Protein AF-A0A538UBH5-F1 (afdb_monomer_lite)

pLDDT: mean 83.08, std 16.55, range [42.78, 97.12]

Secondary structure (DSSP, 8-state):
-------GGGTS---S--EE--HHHHHIIIIISS-GGGGHHHHHHHHHHHHTT-EEEEHHHHHHHHHH--HHHHHHHHHTGGGEE------

Sequence (91 aa):
MKTRLVPAWASDRILAAIYSVDSSSLMDWQARHFPVDIFVGLADRMDDLVRSARLVAPAMVREELDKVGTAGLKRWTDQHADIFVPVSRTA

Organism: Eiseniibacteriota bacterium (NCBI:txid2212470)

Foldseek 3Di:
DDDDDDDPVPPDDPVLAADADALVVLCVQPPDDDHNVVCVVVVVVVVVCLVVLRAAYEQVRLVVCVPPNDPVSVVVCVVSVVRYDYDDPPD

Structure (mmCIF, N/CA/C/O backbone):
data_AF-A0A538UBH5-F1
#
_entry.id   AF-A0A538UBH5-F1
#
loop_
_atom_site.group_PDB
_atom_site.id
_atom_site.type_symbol
_atom_site.label_atom_id
_atom_site.label_alt_id
_atom_site.label_comp_id
_atom_site.label_asym_id
_atom_site.label_entity_id
_atom_site.label_seq_id
_atom_site.pdbx_PDB_ins_code
_atom_site.Cartn_x
_atom_site.Cartn_y
_atom_site.Cartn_z
_atom_site.occupancy
_atom_site.B_iso_or_equiv
_atom_site.auth_seq_id
_atom_site.auth_comp_id
_atom_site.auth_asym_id
_atom_site.auth_atom_id
_atom_site.pdbx_PDB_model_num
ATOM 1 N N . MET A 1 1 ? 3.432 -38.776 -9.681 1.00 46.34 1 MET A N 1
ATOM 2 C CA . MET A 1 1 ? 2.814 -37.482 -9.316 1.00 46.34 1 MET A CA 1
ATOM 3 C C . MET A 1 1 ? 2.696 -37.442 -7.794 1.00 46.34 1 MET A C 1
ATOM 5 O O . MET A 1 1 ? 1.987 -38.273 -7.250 1.00 46.34 1 MET A O 1
ATOM 9 N N . LYS A 1 2 ? 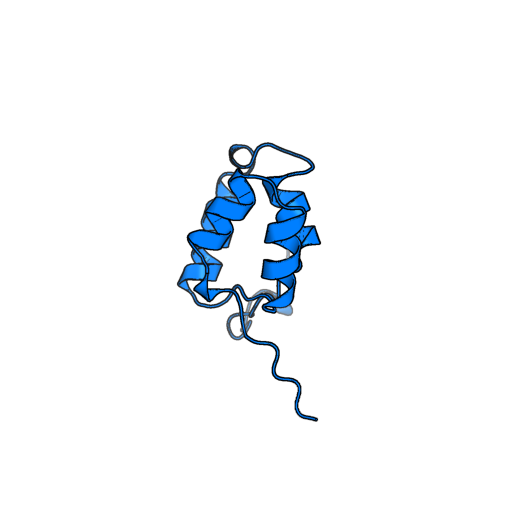3.487 -36.622 -7.084 1.00 42.78 2 LYS A N 1
ATOM 10 C CA . LYS A 1 2 ? 3.407 -36.524 -5.612 1.00 42.78 2 LYS A CA 1
ATOM 11 C C . LYS A 1 2 ? 2.387 -35.445 -5.258 1.00 42.78 2 LYS A C 1
ATOM 13 O O . LYS A 1 2 ? 2.643 -34.269 -5.499 1.00 42.78 2 LYS A O 1
ATOM 18 N N . THR A 1 3 ? 1.244 -35.851 -4.718 1.00 52.03 3 THR A N 1
ATOM 19 C CA . THR A 1 3 ? 0.243 -34.944 -4.150 1.00 52.03 3 THR A CA 1
ATOM 20 C C . THR A 1 3 ? 0.893 -34.170 -3.007 1.00 52.03 3 THR A C 1
ATOM 22 O O . THR A 1 3 ? 1.342 -34.764 -2.027 1.00 52.03 3 THR A O 1
ATOM 25 N N . ARG A 1 4 ? 1.013 -32.847 -3.151 1.00 60.56 4 ARG A N 1
ATOM 26 C CA . ARG A 1 4 ? 1.522 -31.983 -2.086 1.00 60.56 4 ARG A CA 1
ATOM 27 C C . ARG A 1 4 ? 0.424 -31.883 -1.028 1.00 60.56 4 ARG A C 1
ATOM 29 O O . ARG A 1 4 ? -0.615 -31.285 -1.286 1.00 60.56 4 ARG A O 1
ATOM 36 N N . LEU A 1 5 ? 0.640 -32.510 0.127 1.00 61.25 5 LEU A N 1
ATOM 37 C CA . LEU A 1 5 ? -0.239 -32.364 1.283 1.00 61.25 5 LEU A CA 1
ATOM 38 C C . LEU A 1 5 ? -0.138 -30.918 1.763 1.00 61.25 5 LEU A C 1
ATOM 40 O O . LEU A 1 5 ? 0.910 -30.477 2.235 1.00 61.25 5 LEU A O 1
ATOM 44 N N . VAL A 1 6 ? -1.218 -30.172 1.572 1.00 58.81 6 VAL A N 1
ATOM 45 C CA . VAL A 1 6 ? -1.388 -28.855 2.173 1.00 58.81 6 VAL A CA 1
ATOM 46 C C . VAL A 1 6 ? -1.715 -29.098 3.653 1.00 58.81 6 VAL A C 1
ATOM 48 O O . VAL A 1 6 ? -2.624 -29.880 3.937 1.00 58.81 6 VAL A O 1
ATOM 51 N N . PRO A 1 7 ? -0.954 -28.533 4.608 1.00 55.41 7 PRO A N 1
ATOM 52 C CA . PRO A 1 7 ? -1.199 -28.772 6.026 1.00 55.41 7 PRO A CA 1
ATOM 53 C C . PRO A 1 7 ? -2.599 -28.307 6.439 1.00 55.41 7 PRO A C 1
ATOM 55 O O . PRO A 1 7 ? -3.104 -27.326 5.903 1.00 55.41 7 PRO A O 1
ATOM 58 N N . ALA A 1 8 ? -3.193 -28.946 7.446 1.00 49.84 8 ALA A N 1
ATOM 59 C CA . ALA A 1 8 ? -4.551 -28.639 7.908 1.00 49.84 8 ALA A CA 1
ATOM 60 C C . ALA A 1 8 ? -4.771 -27.166 8.328 1.00 49.84 8 ALA A C 1
ATOM 62 O O . ALA A 1 8 ? -5.896 -26.681 8.265 1.00 49.84 8 ALA A O 1
ATOM 63 N N . TRP A 1 9 ? -3.711 -26.420 8.680 1.00 54.50 9 TRP A N 1
ATOM 64 C CA . TRP A 1 9 ? -3.806 -24.976 8.956 1.00 54.50 9 TRP A CA 1
ATOM 65 C C . TRP A 1 9 ? -4.143 -24.133 7.718 1.00 54.50 9 TRP A C 1
ATOM 67 O O . TRP A 1 9 ? -4.557 -22.986 7.849 1.00 54.50 9 TRP A O 1
ATOM 77 N N . ALA A 1 10 ? -3.956 -24.677 6.517 1.00 54.50 10 ALA A N 1
ATOM 78 C CA . ALA A 1 10 ? -4.101 -23.953 5.263 1.00 54.50 10 ALA A CA 1
ATOM 79 C C . ALA A 1 10 ? -5.467 -24.159 4.583 1.00 54.50 10 ALA A C 1
ATOM 81 O O . ALA A 1 10 ? -5.658 -23.656 3.477 1.00 54.50 10 ALA A O 1
ATOM 82 N N . SER A 1 11 ? -6.423 -24.875 5.192 1.00 52.94 11 SER A N 1
ATOM 83 C CA . SER A 1 11 ? -7.682 -25.213 4.500 1.00 52.94 11 SER A CA 1
ATOM 84 C C . SER A 1 11 ? -8.985 -24.986 5.260 1.00 52.94 11 SER A C 1
ATOM 86 O O . SER A 1 11 ? -10.025 -25.057 4.622 1.00 52.94 11 SER A O 1
ATOM 88 N N . ASP A 1 12 ? -8.974 -24.591 6.532 1.00 49.75 12 ASP A N 1
ATOM 89 C CA . ASP A 1 12 ? -10.208 -24.164 7.201 1.00 49.75 12 ASP A CA 1
ATOM 90 C C . ASP A 1 12 ? -9.960 -22.940 8.086 1.00 49.75 12 ASP A C 1
ATOM 92 O O . ASP A 1 12 ? -9.262 -22.999 9.092 1.00 49.75 12 ASP A O 1
ATOM 96 N N . ARG A 1 13 ? -10.564 -21.812 7.697 1.00 46.69 13 ARG A N 1
ATOM 97 C CA . ARG A 1 13 ? -10.647 -20.555 8.459 1.00 46.69 13 ARG A CA 1
ATOM 98 C C . ARG A 1 13 ? -9.313 -19.909 8.846 1.00 46.69 13 ARG A C 1
ATOM 100 O O . ARG A 1 13 ? -8.972 -19.798 10.020 1.00 46.69 13 ARG A O 1
ATOM 107 N N . ILE A 1 14 ? -8.693 -19.221 7.891 1.00 54.81 14 ILE A N 1
ATOM 108 C CA . ILE A 1 14 ? -8.252 -17.878 8.265 1.00 54.81 14 ILE A CA 1
ATOM 109 C C . ILE A 1 14 ? -9.546 -17.057 8.352 1.00 54.81 14 ILE A C 1
ATOM 111 O O . ILE A 1 14 ? -10.138 -16.768 7.315 1.00 54.81 14 ILE A O 1
ATOM 115 N N . LEU A 1 15 ? -10.038 -16.724 9.551 1.00 58.22 15 LEU A N 1
ATOM 116 C CA . LEU A 1 15 ? -10.909 -15.546 9.705 1.00 58.22 15 LEU A CA 1
ATOM 117 C C . LEU A 1 15 ? -10.198 -14.421 8.955 1.00 58.22 15 LEU A C 1
ATOM 119 O O . LEU A 1 15 ? -9.105 -14.072 9.382 1.00 58.22 15 LEU A O 1
ATOM 123 N N . ALA A 1 16 ? -10.707 -14.017 7.787 1.00 73.06 16 ALA A N 1
ATOM 124 C CA . ALA A 1 16 ? -9.911 -13.442 6.699 1.00 73.06 16 ALA A CA 1
ATOM 125 C C . ALA A 1 16 ? -8.757 -12.557 7.215 1.00 73.06 16 ALA A C 1
ATOM 127 O O . ALA A 1 16 ? -9.002 -11.441 7.658 1.00 73.06 16 ALA A O 1
ATOM 128 N N . ALA A 1 17 ? -7.519 -13.085 7.227 1.00 85.62 17 ALA A N 1
ATOM 129 C CA . ALA A 1 17 ? -6.412 -12.468 7.970 1.00 85.62 17 ALA A CA 1
ATOM 130 C C . ALA A 1 17 ? -6.257 -11.011 7.566 1.00 85.62 17 ALA A C 1
ATOM 132 O O . ALA A 1 17 ? -6.281 -10.712 6.367 1.00 85.62 17 ALA A O 1
ATOM 133 N N . ILE A 1 18 ? -6.075 -10.161 8.568 1.00 91.69 18 ILE A N 1
ATOM 134 C CA . ILE A 1 18 ? -5.681 -8.772 8.397 1.00 91.69 18 ILE A CA 1
ATOM 135 C C . ILE A 1 18 ? -4.153 -8.741 8.378 1.00 91.69 18 ILE A C 1
ATOM 137 O O . ILE A 1 18 ? -3.496 -9.284 9.266 1.00 91.69 18 ILE A O 1
ATOM 141 N N . TYR A 1 19 ? -3.598 -8.124 7.346 1.00 94.50 19 TYR A N 1
ATOM 142 C CA . TYR A 1 19 ? -2.175 -7.930 7.142 1.00 94.50 19 TYR A CA 1
ATOM 143 C C . TYR A 1 19 ? -1.813 -6.520 7.587 1.00 94.50 19 TYR A C 1
ATOM 145 O O . TYR A 1 19 ? -2.215 -5.549 6.951 1.00 94.50 19 TYR A O 1
ATOM 153 N N . SER A 1 20 ? -1.046 -6.419 8.671 1.00 95.38 20 SER A N 1
ATOM 154 C CA . SER A 1 20 ? -0.384 -5.172 9.046 1.00 95.38 20 SER A CA 1
ATOM 155 C C . SER A 1 20 ? 0.919 -5.064 8.262 1.00 95.38 20 SER A C 1
ATOM 157 O O . SER A 1 2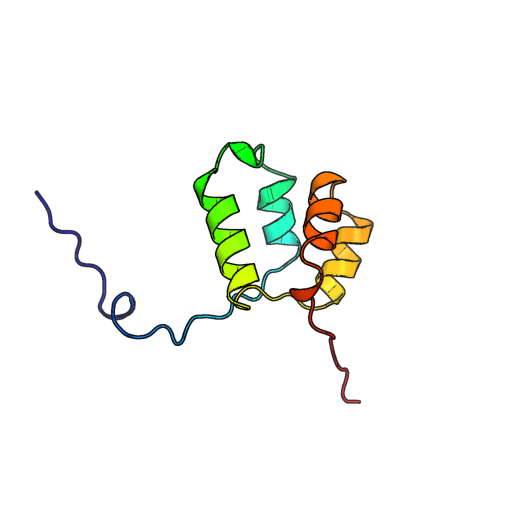0 ? 1.820 -5.875 8.475 1.00 95.38 20 SER A O 1
ATOM 159 N N . VAL A 1 21 ? 1.014 -4.098 7.352 1.00 95.69 21 VAL A N 1
ATOM 160 C CA . VAL A 1 21 ? 2.190 -3.895 6.500 1.00 95.69 21 VAL A CA 1
ATOM 161 C C . VAL A 1 21 ? 3.078 -2.780 7.047 1.00 95.69 21 VAL A C 1
ATOM 163 O O . VAL A 1 21 ? 2.594 -1.746 7.506 1.00 95.69 21 VAL A O 1
ATOM 166 N N . ASP A 1 22 ? 4.386 -3.015 7.003 1.00 96.25 22 ASP A N 1
ATOM 167 C CA . ASP A 1 22 ? 5.415 -2.050 7.383 1.00 96.25 22 ASP A CA 1
ATOM 168 C C . ASP A 1 22 ? 5.975 -1.315 6.152 1.00 96.25 22 ASP A C 1
ATOM 170 O O . ASP A 1 22 ? 5.894 -1.811 5.020 1.00 96.25 22 ASP A O 1
ATOM 174 N N . SER A 1 23 ? 6.582 -0.146 6.364 1.00 95.75 23 SER A N 1
ATOM 175 C CA . SER A 1 23 ? 7.220 0.646 5.303 1.00 95.75 23 SER A CA 1
ATOM 176 C C . SER A 1 23 ? 8.289 -0.157 4.558 1.00 95.75 23 SER A C 1
ATOM 178 O O . SER A 1 23 ? 8.367 -0.085 3.330 1.00 95.75 23 SER A O 1
ATOM 180 N N . SER A 1 24 ? 9.061 -0.984 5.271 1.00 94.81 24 SER A N 1
ATOM 181 C CA . SER A 1 24 ? 10.105 -1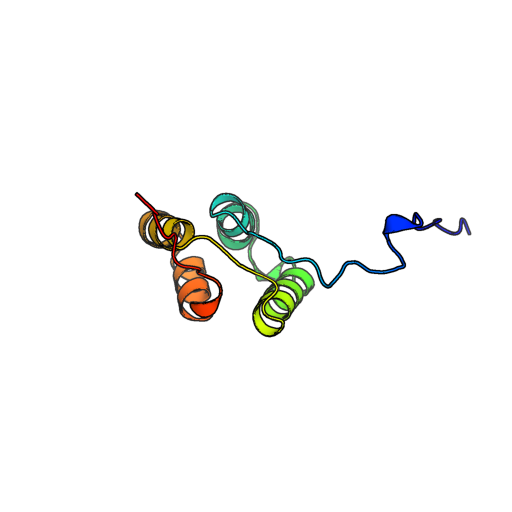.834 4.694 1.00 94.81 24 SER A CA 1
ATOM 182 C C . SER A 1 24 ? 9.563 -2.776 3.619 1.00 94.81 24 SER A C 1
ATOM 184 O O . SER A 1 24 ? 10.139 -2.859 2.538 1.00 94.81 24 SER A O 1
ATOM 186 N N . SER A 1 25 ? 8.407 -3.401 3.860 1.00 93.50 25 SER A N 1
ATOM 187 C CA . SER A 1 25 ? 7.771 -4.325 2.912 1.00 93.50 25 SER A CA 1
ATOM 188 C C . SER A 1 25 ? 7.296 -3.612 1.643 1.00 93.50 25 SER A C 1
ATOM 190 O O . SER A 1 25 ? 7.455 -4.128 0.537 1.00 93.50 25 SER A O 1
ATOM 192 N N . LEU A 1 26 ? 6.746 -2.402 1.785 1.00 93.00 26 LEU A N 1
ATOM 193 C CA . LEU A 1 26 ? 6.306 -1.583 0.651 1.00 93.00 26 LEU A CA 1
ATOM 194 C C . LEU A 1 26 ? 7.493 -1.046 -0.163 1.00 93.00 26 LEU A C 1
ATOM 196 O O . LEU A 1 26 ? 7.439 -1.008 -1.393 1.00 93.00 26 LEU A O 1
ATOM 200 N N . MET A 1 27 ? 8.586 -0.682 0.511 1.00 92.25 27 MET A N 1
ATOM 201 C CA . MET A 1 27 ? 9.835 -0.271 -0.130 1.00 92.25 27 MET A CA 1
ATOM 202 C C . MET A 1 27 ? 10.507 -1.434 -0.868 1.00 92.25 27 MET A C 1
ATOM 204 O O . MET A 1 27 ? 10.975 -1.253 -1.992 1.00 92.25 27 MET A O 1
ATOM 208 N N . ASP A 1 28 ? 10.535 -2.630 -0.283 1.00 90.25 28 ASP A N 1
ATOM 209 C CA . ASP A 1 28 ? 11.091 -3.819 -0.935 1.00 90.25 28 ASP A CA 1
ATOM 210 C C . ASP A 1 28 ? 10.307 -4.174 -2.201 1.00 90.25 28 ASP A C 1
ATOM 212 O O . ASP A 1 28 ? 10.908 -4.481 -3.234 1.00 90.25 28 ASP A O 1
ATOM 216 N N . TRP A 1 29 ? 8.977 -4.056 -2.141 1.00 87.31 29 TRP A N 1
ATOM 217 C CA . TRP A 1 29 ? 8.097 -4.294 -3.280 1.00 87.31 29 TRP A CA 1
ATOM 218 C C . TRP A 1 29 ? 8.269 -3.261 -4.399 1.00 87.31 29 TRP A C 1
ATOM 220 O O . TRP A 1 29 ? 8.496 -3.652 -5.542 1.00 87.31 29 TRP A O 1
ATOM 230 N N . GLN A 1 30 ? 8.150 -1.960 -4.108 1.00 85.62 30 GLN A N 1
ATOM 231 C CA . GLN A 1 30 ? 8.074 -0.943 -5.167 1.00 85.62 30 GLN A CA 1
ATOM 232 C C . GLN A 1 30 ? 9.384 -0.217 -5.480 1.00 85.62 30 GLN A C 1
ATOM 234 O O . GLN A 1 30 ? 9.471 0.443 -6.516 1.00 85.62 30 GLN A O 1
ATOM 239 N N . ALA A 1 31 ? 10.385 -0.268 -4.598 1.00 76.88 31 ALA A N 1
ATOM 240 C CA . ALA A 1 31 ? 11.535 0.632 -4.683 1.00 76.88 31 ALA A CA 1
ATOM 241 C C . ALA A 1 31 ? 12.898 -0.059 -4.796 1.00 76.88 31 ALA A C 1
ATOM 243 O O . ALA A 1 31 ? 13.799 0.529 -5.393 1.00 76.88 31 ALA A O 1
ATOM 244 N N . ARG A 1 32 ? 13.098 -1.248 -4.210 1.00 77.38 32 ARG A N 1
ATOM 245 C CA . ARG A 1 32 ? 14.467 -1.756 -3.987 1.00 77.38 32 ARG A CA 1
ATOM 246 C C . ARG A 1 32 ? 14.959 -2.815 -4.962 1.00 77.38 32 ARG A C 1
ATOM 248 O O . ARG A 1 32 ? 16.132 -2.772 -5.322 1.00 77.38 32 ARG A O 1
ATOM 255 N N . HIS A 1 33 ? 14.123 -3.777 -5.348 1.00 73.56 33 HIS A N 1
ATOM 256 C CA . HIS A 1 33 ? 14.646 -5.011 -5.951 1.00 73.56 33 HIS A CA 1
ATOM 257 C C . HIS A 1 33 ? 14.230 -5.237 -7.400 1.00 73.56 33 HIS A C 1
ATOM 259 O O . HIS A 1 33 ? 15.068 -5.627 -8.210 1.00 73.56 33 HIS A O 1
ATOM 265 N N . PHE A 1 34 ? 12.968 -4.981 -7.740 1.00 72.81 34 PHE A N 1
ATOM 266 C CA . PHE A 1 34 ? 12.435 -5.256 -9.071 1.00 72.81 34 PHE A CA 1
ATOM 267 C C . PHE A 1 34 ? 11.414 -4.189 -9.476 1.00 72.81 34 PHE A C 1
ATOM 269 O O . PHE A 1 34 ? 10.740 -3.637 -8.605 1.00 72.81 34 PHE A O 1
ATOM 276 N N . PRO A 1 35 ? 11.268 -3.901 -10.781 1.00 78.06 35 PRO A N 1
ATOM 277 C CA . PRO A 1 35 ? 10.114 -3.167 -11.285 1.00 78.06 35 PRO A CA 1
ATOM 278 C C . PRO A 1 35 ? 8.795 -3.832 -10.851 1.00 78.06 35 PRO A C 1
ATOM 280 O O . PRO A 1 35 ? 8.693 -5.060 -10.800 1.00 78.06 35 PRO A O 1
ATOM 283 N N . VAL A 1 36 ? 7.784 -3.021 -10.522 1.00 75.06 36 VAL A N 1
ATOM 284 C CA . VAL A 1 36 ? 6.501 -3.483 -9.946 1.00 75.06 36 VAL A CA 1
ATOM 285 C C . VAL A 1 36 ? 5.739 -4.427 -10.886 1.00 75.06 36 VAL A C 1
ATOM 287 O O . VAL A 1 36 ? 4.999 -5.297 -10.430 1.00 75.06 36 VAL A O 1
ATOM 290 N N . ASP A 1 37 ? 5.952 -4.292 -12.192 1.00 77.06 37 ASP A N 1
ATOM 291 C CA . ASP A 1 37 ? 5.315 -5.065 -13.259 1.00 77.06 37 ASP A CA 1
ATOM 292 C C . ASP A 1 37 ? 5.918 -6.466 -13.471 1.00 77.06 37 ASP A C 1
ATOM 294 O O . ASP A 1 37 ? 5.318 -7.289 -14.161 1.00 77.06 37 ASP A O 1
ATOM 298 N N . ILE A 1 38 ? 7.051 -6.791 -12.836 1.00 83.31 38 ILE A N 1
ATOM 299 C CA . ILE A 1 38 ? 7.635 -8.142 -12.890 1.00 83.31 38 ILE A CA 1
ATOM 300 C C . ILE A 1 38 ? 6.753 -9.161 -12.155 1.00 83.31 38 ILE A C 1
ATOM 302 O O . ILE A 1 38 ? 6.633 -10.311 -12.582 1.00 83.31 38 ILE A O 1
ATOM 306 N N . PHE A 1 39 ? 6.102 -8.748 -11.065 1.00 80.94 39 PHE A N 1
ATOM 307 C CA . PHE A 1 39 ? 5.234 -9.606 -10.256 1.00 80.94 39 PHE A CA 1
ATOM 308 C C . PHE A 1 39 ? 3.765 -9.245 -10.466 1.00 80.94 39 PHE A C 1
ATOM 310 O O . PHE A 1 39 ? 3.091 -8.793 -9.545 1.00 80.94 39 PHE A O 1
ATOM 317 N N . VAL A 1 40 ? 3.257 -9.479 -11.677 1.00 76.44 40 VAL A N 1
ATOM 318 C CA . VAL A 1 40 ? 1.886 -9.107 -12.079 1.00 76.44 40 VAL A CA 1
ATOM 319 C C . VAL A 1 40 ? 0.831 -9.559 -11.057 1.00 76.44 40 VAL A C 1
ATOM 321 O O . VAL A 1 40 ? 0.032 -8.753 -10.596 1.00 76.44 40 VAL A O 1
ATOM 324 N N . GLY A 1 41 ? 0.892 -10.816 -10.601 1.00 86.44 41 GLY A N 1
ATOM 325 C CA . GLY A 1 41 ? -0.071 -11.336 -9.621 1.00 86.44 41 GLY A CA 1
ATOM 326 C C . GLY A 1 41 ? 0.073 -10.772 -8.199 1.00 86.44 41 GLY A C 1
ATOM 327 O O . GLY A 1 41 ? -0.841 -10.930 -7.393 1.00 86.44 41 GLY A O 1
ATOM 328 N N . LEU A 1 42 ? 1.200 -10.131 -7.863 1.00 87.56 42 LEU A N 1
ATOM 329 C CA . LEU A 1 42 ? 1.390 -9.494 -6.556 1.00 87.56 42 LEU A CA 1
ATOM 330 C C . LEU A 1 42 ? 0.620 -8.175 -6.474 1.00 87.56 42 LEU A C 1
ATOM 332 O O . LEU A 1 42 ? -0.016 -7.930 -5.454 1.00 87.56 42 LEU A O 1
ATOM 336 N N . ALA A 1 43 ? 0.643 -7.364 -7.535 1.00 86.56 43 ALA A N 1
ATOM 337 C CA . ALA A 1 43 ? -0.110 -6.112 -7.583 1.00 86.56 43 ALA A CA 1
ATOM 338 C C . ALA A 1 43 ? -1.617 -6.372 -7.434 1.00 86.56 43 ALA A C 1
ATOM 340 O O . ALA A 1 43 ? -2.236 -5.836 -6.517 1.00 86.56 43 ALA A O 1
ATOM 341 N N . ASP A 1 44 ? -2.159 -7.309 -8.221 1.00 88.69 44 ASP A N 1
ATOM 342 C CA . ASP A 1 44 ? -3.563 -7.730 -8.118 1.00 88.69 44 ASP A CA 1
ATOM 343 C C . ASP A 1 44 ? -3.912 -8.204 -6.700 1.00 88.69 44 ASP A C 1
ATOM 345 O O . ASP A 1 44 ? -4.981 -7.905 -6.165 1.00 88.69 44 ASP A O 1
ATOM 349 N N . ARG A 1 45 ? -2.987 -8.929 -6.054 1.00 91.31 45 ARG A N 1
ATOM 350 C CA . ARG A 1 45 ? -3.203 -9.437 -4.701 1.00 91.31 45 ARG A CA 1
ATOM 351 C C . ARG A 1 45 ? -3.176 -8.338 -3.644 1.00 91.31 45 ARG A C 1
ATOM 353 O O . ARG A 1 45 ? -3.938 -8.428 -2.683 1.00 91.31 45 ARG A O 1
ATOM 360 N N . MET A 1 46 ? -2.314 -7.337 -3.793 1.00 91.19 46 MET A N 1
ATOM 361 C CA . MET A 1 46 ? -2.286 -6.173 -2.908 1.00 91.19 46 MET A CA 1
ATOM 362 C C . MET A 1 46 ? -3.594 -5.391 -3.029 1.00 91.19 46 MET A C 1
ATOM 364 O O . MET A 1 46 ? -4.237 -5.142 -2.010 1.00 91.19 46 MET A O 1
ATOM 368 N N . ASP A 1 47 ? -4.049 -5.121 -4.253 1.00 90.56 47 ASP A N 1
ATOM 369 C CA . ASP A 1 47 ? -5.310 -4.418 -4.509 1.00 90.56 47 ASP A CA 1
ATOM 370 C C . ASP A 1 47 ? -6.519 -5.196 -3.962 1.00 90.56 47 ASP A C 1
ATOM 372 O O . ASP A 1 47 ? -7.419 -4.613 -3.359 1.00 90.56 47 ASP A O 1
ATOM 376 N N . ASP A 1 48 ? -6.536 -6.527 -4.092 1.00 93.06 48 ASP A N 1
ATOM 377 C CA . ASP A 1 48 ? -7.548 -7.387 -3.466 1.00 93.06 48 ASP A CA 1
ATOM 378 C C . ASP A 1 48 ? -7.580 -7.251 -1.940 1.00 93.06 48 ASP A C 1
ATOM 380 O O . ASP A 1 48 ? -8.656 -7.220 -1.332 1.00 93.06 48 ASP A O 1
ATOM 384 N N . LEU A 1 49 ? -6.411 -7.199 -1.297 1.00 93.94 49 LEU A N 1
ATOM 385 C CA . LEU A 1 49 ? -6.325 -7.029 0.151 1.00 93.94 49 LEU A CA 1
ATOM 386 C C . LEU A 1 49 ? -6.803 -5.639 0.576 1.00 93.94 49 LEU A C 1
ATOM 388 O O . LEU A 1 49 ? -7.504 -5.547 1.582 1.00 93.94 49 LEU A O 1
ATOM 392 N N . VAL A 1 50 ? -6.504 -4.589 -0.194 1.00 94.38 50 VAL A N 1
ATOM 393 C CA . VAL A 1 50 ? -7.039 -3.244 0.070 1.00 94.38 50 VAL A CA 1
ATOM 394 C C . VAL A 1 50 ? -8.557 -3.223 -0.098 1.00 94.38 50 VAL A C 1
ATOM 396 O O . VAL A 1 50 ? -9.268 -2.890 0.846 1.00 94.38 50 VAL A O 1
ATOM 399 N N . ARG A 1 51 ? -9.084 -3.692 -1.239 1.00 93.56 51 ARG A N 1
ATOM 400 C CA . ARG A 1 51 ? -10.535 -3.738 -1.513 1.00 93.56 51 ARG A CA 1
ATOM 401 C C . ARG A 1 51 ? -11.327 -4.536 -0.481 1.00 93.56 51 ARG A C 1
ATOM 403 O O . ARG A 1 51 ? -12.494 -4.244 -0.242 1.00 93.56 51 ARG A O 1
ATOM 410 N N . SER A 1 52 ? -10.712 -5.561 0.106 1.00 93.38 52 SER A N 1
ATOM 411 C CA . SER A 1 52 ? -11.332 -6.377 1.154 1.00 93.38 52 SER A CA 1
ATOM 412 C C . SER A 1 52 ? -11.119 -5.837 2.572 1.00 93.38 52 SER A C 1
ATOM 414 O O . SER A 1 52 ? -11.528 -6.504 3.520 1.00 93.38 52 SER A O 1
ATOM 416 N N . ALA A 1 53 ? -10.510 -4.653 2.730 1.00 92.69 53 ALA A N 1
ATOM 417 C CA . ALA A 1 53 ? -10.145 -4.043 4.013 1.00 92.69 53 ALA A CA 1
ATOM 418 C C . ALA A 1 53 ? -9.265 -4.957 4.890 1.00 92.69 53 ALA A C 1
ATOM 420 O O . ALA A 1 53 ? -9.392 -5.015 6.114 1.00 92.69 53 ALA A O 1
ATOM 421 N N . ARG A 1 54 ? -8.376 -5.717 4.243 1.00 94.38 54 ARG A N 1
ATOM 422 C CA . ARG A 1 54 ? -7.472 -6.693 4.867 1.00 94.38 54 ARG A CA 1
ATOM 423 C C . ARG A 1 54 ? -6.011 -6.282 4.823 1.00 94.38 54 ARG A C 1
ATOM 425 O O . ARG A 1 54 ? -5.200 -6.980 5.421 1.00 94.38 54 ARG A O 1
ATOM 432 N N . LEU A 1 55 ? -5.663 -5.198 4.139 1.00 96.00 55 LEU A N 1
ATOM 433 C CA . LEU A 1 55 ? -4.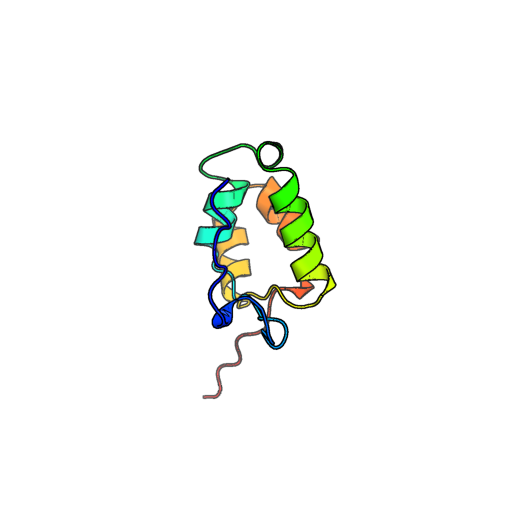349 -4.572 4.233 1.00 96.00 55 LEU A CA 1
ATOM 434 C C . LEU A 1 55 ? -4.475 -3.306 5.076 1.00 96.00 55 LEU A C 1
ATOM 436 O O . LEU A 1 55 ? -5.259 -2.425 4.738 1.00 96.00 55 LEU A O 1
ATOM 440 N N . VAL A 1 56 ? -3.709 -3.221 6.159 1.00 96.56 56 VAL A N 1
ATOM 441 C CA . VAL A 1 56 ? -3.673 -2.049 7.038 1.00 96.56 56 VAL A CA 1
ATOM 442 C C . VAL A 1 56 ? -2.236 -1.682 7.370 1.00 96.56 56 VAL A C 1
ATOM 444 O O . VAL A 1 56 ? -1.348 -2.532 7.365 1.00 96.56 56 VAL A O 1
ATOM 447 N N . ALA A 1 57 ? -2.002 -0.423 7.700 1.00 96.94 57 ALA A N 1
ATOM 448 C CA . ALA A 1 57 ? -0.729 0.075 8.191 1.00 96.94 57 ALA A CA 1
ATOM 449 C C . ALA A 1 57 ? -0.977 1.156 9.253 1.00 96.94 57 ALA A C 1
ATOM 451 O O . ALA A 1 57 ? -1.927 1.929 9.126 1.00 96.94 57 ALA A O 1
ATOM 452 N N . PRO A 1 58 ? -0.147 1.272 10.300 1.00 96.31 58 PRO A N 1
ATOM 453 C CA . PRO A 1 58 ? -0.176 2.440 11.175 1.00 96.31 58 PRO A CA 1
ATOM 454 C C . PRO A 1 58 ? 0.045 3.736 10.383 1.00 96.31 58 PRO A C 1
ATOM 456 O O . PRO A 1 58 ? 0.861 3.762 9.465 1.00 96.31 58 PRO A O 1
ATOM 459 N N . ALA A 1 59 ? -0.592 4.841 10.779 1.00 95.75 59 ALA A N 1
ATOM 460 C CA . ALA A 1 59 ? -0.388 6.153 10.148 1.00 95.75 59 ALA A CA 1
ATOM 461 C C . ALA A 1 59 ? 1.095 6.582 10.094 1.00 95.75 59 ALA A C 1
ATOM 463 O O . ALA A 1 59 ? 1.518 7.245 9.154 1.00 95.75 59 ALA A O 1
ATOM 464 N N . MET A 1 60 ? 1.918 6.125 11.042 1.00 96.19 60 MET A N 1
ATOM 465 C CA . MET A 1 60 ? 3.367 6.361 11.033 1.00 96.19 60 MET A CA 1
ATOM 466 C C . MET A 1 60 ? 4.075 5.771 9.798 1.00 96.19 60 MET A C 1
ATOM 468 O O . MET A 1 60 ? 5.064 6.334 9.337 1.00 96.19 60 MET A O 1
ATOM 472 N N . VAL A 1 61 ? 3.553 4.686 9.213 1.00 97.12 61 VAL A N 1
ATOM 473 C CA . VAL A 1 61 ? 4.074 4.124 7.955 1.00 97.12 61 VAL A CA 1
ATOM 474 C C . VAL A 1 61 ? 3.889 5.124 6.816 1.00 97.12 61 VAL A C 1
ATOM 476 O O . VAL A 1 61 ? 4.804 5.317 6.019 1.00 97.12 61 VAL A O 1
ATOM 479 N N . ARG A 1 62 ? 2.745 5.821 6.760 1.00 97.06 62 ARG A N 1
ATOM 480 C CA . ARG A 1 62 ? 2.515 6.893 5.781 1.00 97.06 62 ARG A CA 1
ATOM 481 C C . ARG A 1 62 ? 3.542 8.013 5.941 1.00 97.06 62 ARG A C 1
ATOM 483 O O . ARG A 1 62 ? 4.164 8.407 4.960 1.00 97.06 62 ARG A O 1
ATOM 490 N N . GLU A 1 63 ? 3.767 8.465 7.174 1.00 96.56 63 GLU A N 1
ATOM 491 C CA . GLU A 1 63 ? 4.748 9.516 7.479 1.00 96.56 63 GLU A CA 1
ATOM 492 C C . GLU A 1 63 ? 6.175 9.136 7.058 1.00 96.56 63 GLU A C 1
ATOM 494 O O . GLU A 1 63 ? 6.953 9.991 6.629 1.00 96.56 63 GLU A O 1
ATOM 499 N N . GLU A 1 64 ? 6.544 7.862 7.198 1.00 96.62 64 GLU A N 1
ATOM 500 C CA . GLU A 1 64 ? 7.837 7.363 6.743 1.00 96.62 64 GLU A CA 1
ATOM 501 C C . GLU A 1 64 ? 7.923 7.350 5.213 1.00 96.62 64 GLU A C 1
ATOM 503 O O . GLU A 1 64 ? 8.875 7.889 4.643 1.00 96.62 64 GLU A O 1
ATOM 508 N N . LEU A 1 65 ? 6.911 6.808 4.532 1.00 96.50 65 LEU A N 1
ATOM 509 C CA . LEU A 1 65 ? 6.876 6.734 3.070 1.00 96.50 65 LEU A CA 1
ATOM 510 C C . LEU A 1 65 ? 6.833 8.117 2.410 1.00 96.50 65 LEU A C 1
ATOM 512 O O . LEU A 1 65 ? 7.463 8.315 1.370 1.00 96.50 65 LEU A O 1
ATOM 516 N N . ASP A 1 66 ? 6.196 9.108 3.031 1.00 96.38 66 ASP A N 1
ATOM 517 C CA . ASP 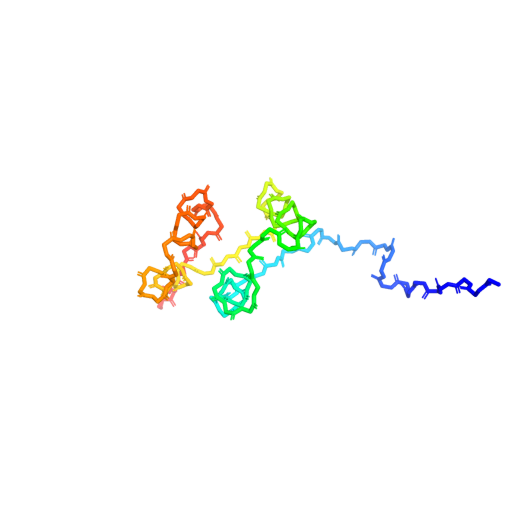A 1 66 ? 6.233 10.494 2.558 1.00 96.38 66 ASP A CA 1
ATOM 518 C C . ASP A 1 66 ? 7.658 11.083 2.604 1.00 96.38 66 ASP A C 1
ATOM 520 O O . ASP A 1 66 ? 8.024 11.893 1.743 1.00 96.38 66 ASP A O 1
ATOM 524 N N . LYS A 1 67 ? 8.506 10.633 3.540 1.00 96.00 67 LYS A N 1
ATOM 525 C CA . LYS A 1 67 ? 9.910 11.066 3.661 1.00 96.00 67 LYS A CA 1
ATOM 526 C C . LYS A 1 67 ? 10.840 10.311 2.715 1.00 96.00 67 LYS A C 1
ATOM 528 O O . LYS A 1 67 ? 11.615 10.949 2.006 1.00 96.00 67 LYS A O 1
ATOM 533 N N . VAL A 1 68 ? 10.772 8.977 2.693 1.00 93.62 68 VAL A N 1
AT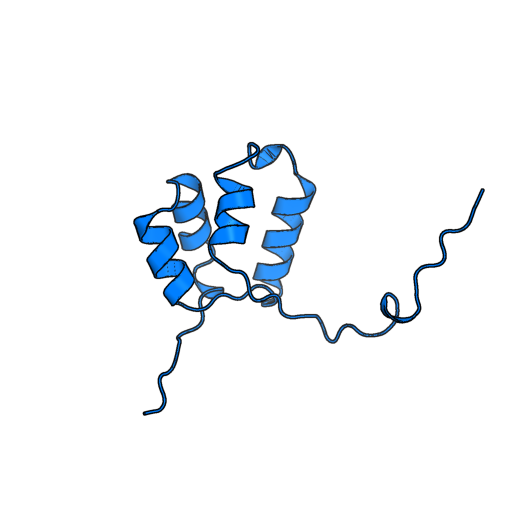OM 534 C CA . VAL A 1 68 ? 11.789 8.126 2.033 1.00 93.62 68 VAL A CA 1
ATOM 535 C C . VAL A 1 68 ? 11.281 7.343 0.819 1.00 93.62 68 VAL A C 1
ATOM 537 O O . VAL A 1 68 ? 12.080 6.740 0.105 1.00 93.62 68 VAL A O 1
ATOM 540 N N . GLY A 1 69 ? 9.972 7.345 0.565 1.00 92.50 69 GLY A N 1
ATOM 541 C CA . GLY A 1 69 ? 9.356 6.611 -0.537 1.00 92.50 69 GLY A CA 1
ATOM 542 C C . GLY A 1 69 ? 9.685 7.182 -1.916 1.00 92.50 69 GLY A C 1
ATOM 543 O O . GLY A 1 69 ? 9.940 8.378 -2.089 1.00 92.50 69 GLY A O 1
ATOM 544 N N . THR A 1 70 ? 9.636 6.321 -2.932 1.00 92.75 70 THR A N 1
ATOM 545 C CA . THR A 1 70 ? 9.736 6.739 -4.337 1.00 92.75 70 THR A CA 1
ATOM 546 C C . THR A 1 70 ? 8.470 7.480 -4.774 1.00 92.75 70 THR A C 1
ATOM 548 O O . THR A 1 70 ? 7.415 7.357 -4.154 1.00 92.75 70 THR A O 1
ATOM 551 N N . ALA A 1 71 ? 8.541 8.233 -5.876 1.00 92.75 71 ALA A N 1
ATOM 552 C CA . ALA A 1 71 ? 7.367 8.920 -6.424 1.00 92.75 71 ALA A CA 1
ATOM 553 C C . ALA A 1 71 ? 6.221 7.949 -6.775 1.00 92.75 71 ALA A C 1
ATOM 555 O O . ALA A 1 71 ? 5.055 8.264 -6.546 1.00 92.75 71 ALA A O 1
ATOM 556 N N . GLY A 1 72 ? 6.555 6.759 -7.290 1.00 90.81 72 GLY A N 1
ATOM 557 C CA . GLY A 1 72 ? 5.581 5.704 -7.579 1.00 90.81 72 GLY A CA 1
ATOM 558 C C . GLY A 1 72 ? 4.892 5.190 -6.317 1.00 90.81 72 GLY A C 1
ATOM 559 O O . GLY A 1 72 ? 3.665 5.151 -6.270 1.00 90.81 72 GLY A O 1
ATOM 560 N N . LEU A 1 73 ? 5.671 4.905 -5.269 1.00 92.06 73 LEU A N 1
ATOM 561 C CA . LEU A 1 73 ? 5.124 4.413 -4.009 1.00 92.06 73 LEU A CA 1
ATOM 562 C C . LEU A 1 73 ? 4.243 5.455 -3.318 1.00 92.06 73 LEU A C 1
ATOM 564 O O . LEU A 1 73 ? 3.145 5.119 -2.888 1.00 92.06 73 LEU A O 1
ATOM 568 N N . LYS A 1 74 ? 4.660 6.728 -3.295 1.00 95.50 74 LYS A N 1
ATOM 569 C CA . LYS A 1 74 ? 3.840 7.829 -2.759 1.00 95.50 74 LYS A CA 1
ATOM 570 C C . LYS A 1 74 ? 2.498 7.933 -3.483 1.00 95.50 74 LYS A C 1
ATOM 572 O O . LYS A 1 74 ? 1.449 7.949 -2.842 1.00 95.50 74 LYS A O 1
ATOM 577 N N . ARG A 1 75 ? 2.519 7.878 -4.820 1.00 94.81 75 ARG A N 1
ATOM 578 C CA . ARG A 1 75 ? 1.298 7.875 -5.637 1.00 94.81 75 ARG A CA 1
ATOM 579 C C . ARG A 1 75 ? 0.397 6.679 -5.321 1.00 94.81 75 ARG A C 1
ATOM 581 O O . ARG A 1 75 ? -0.815 6.851 -5.237 1.00 94.81 75 ARG A O 1
ATOM 588 N N . TRP A 1 76 ? 0.963 5.486 -5.140 1.00 92.69 76 TRP A N 1
ATOM 589 C CA . TRP A 1 76 ? 0.183 4.304 -4.768 1.00 92.69 76 TRP A CA 1
ATOM 590 C C . TRP A 1 76 ? -0.439 4.463 -3.373 1.00 92.69 76 TRP A C 1
ATOM 592 O O . TRP A 1 76 ? -1.616 4.166 -3.196 1.00 92.69 76 TRP A O 1
ATOM 602 N N . THR A 1 77 ? 0.298 5.004 -2.398 1.00 94.62 77 THR A N 1
ATOM 603 C CA . THR A 1 77 ? -0.237 5.267 -1.050 1.00 94.62 77 THR A CA 1
ATOM 604 C C . THR A 1 77 ? -1.284 6.378 -1.010 1.00 94.62 77 THR A C 1
ATOM 606 O O . THR A 1 77 ? -2.141 6.364 -0.133 1.00 94.62 77 THR A O 1
ATOM 609 N N . ASP A 1 78 ? -1.250 7.329 -1.947 1.00 95.81 78 ASP A N 1
ATOM 610 C CA . ASP A 1 78 ? -2.307 8.338 -2.110 1.00 95.81 78 ASP A CA 1
ATOM 611 C C . ASP A 1 78 ? -3.610 7.717 -2.616 1.00 95.81 78 ASP A C 1
ATOM 613 O O . ASP A 1 78 ? -4.694 8.103 -2.187 1.00 95.81 78 ASP A O 1
ATOM 617 N N . GLN A 1 79 ? -3.505 6.733 -3.510 1.00 95.62 79 GLN A N 1
ATOM 618 C CA . GLN A 1 79 ? -4.653 6.011 -4.064 1.00 95.62 79 GLN A CA 1
ATOM 619 C C . GLN A 1 79 ? -5.295 5.046 -3.058 1.00 95.62 79 GLN A C 1
ATOM 621 O O . GLN A 1 79 ? -6.475 4.737 -3.196 1.00 95.62 79 GLN A O 1
ATOM 626 N N . HIS A 1 80 ? -4.539 4.615 -2.047 1.00 95.50 80 HIS A N 1
ATOM 627 C CA . HIS A 1 80 ? -4.957 3.651 -1.026 1.00 95.50 80 HIS A CA 1
ATOM 628 C C . HIS A 1 80 ? -4.816 4.246 0.382 1.00 95.50 80 HIS A C 1
ATOM 630 O O . HIS A 1 80 ? -4.272 3.623 1.291 1.00 95.50 80 HIS A O 1
ATOM 636 N N . ALA A 1 81 ? -5.239 5.501 0.563 1.00 95.25 81 ALA A N 1
ATOM 637 C CA . ALA A 1 81 ? -5.082 6.218 1.831 1.00 95.25 81 ALA A CA 1
ATOM 638 C C . ALA A 1 81 ? -5.873 5.586 2.997 1.00 95.25 81 ALA A C 1
ATOM 640 O O . ALA A 1 81 ? -5.557 5.815 4.163 1.00 95.25 81 ALA A O 1
ATOM 641 N N . ASP A 1 82 ? -6.883 4.779 2.683 1.00 94.38 82 ASP A N 1
ATOM 642 C CA . ASP A 1 82 ? -7.748 4.059 3.615 1.00 94.38 82 ASP A CA 1
ATOM 643 C C . ASP A 1 82 ? -7.050 2.908 4.353 1.00 94.38 82 ASP A C 1
ATOM 645 O O . ASP A 1 82 ? -7.527 2.486 5.406 1.00 94.38 82 ASP A O 1
ATOM 649 N N . ILE A 1 83 ? -5.891 2.442 3.871 1.00 96.31 83 ILE A N 1
ATOM 650 C CA . ILE A 1 83 ? -5.104 1.423 4.581 1.00 96.31 83 ILE A CA 1
ATOM 651 C C . ILE A 1 83 ? -4.461 1.979 5.860 1.00 96.31 83 ILE A C 1
ATOM 653 O O . ILE A 1 83 ? -4.056 1.203 6.726 1.00 96.31 83 ILE A O 1
ATOM 657 N N . PHE A 1 84 ? -4.321 3.305 5.986 1.00 97.06 84 PHE A N 1
ATOM 658 C CA . PHE A 1 84 ? -3.605 3.928 7.096 1.00 97.06 84 PHE A CA 1
ATOM 659 C C . PHE A 1 84 ? -4.520 4.194 8.290 1.00 97.06 84 PHE A C 1
ATOM 661 O O . PHE A 1 84 ? -5.405 5.048 8.261 1.00 97.06 84 PHE A O 1
ATOM 668 N N . VAL A 1 85 ? -4.257 3.488 9.385 1.00 94.94 85 VAL A N 1
ATOM 669 C CA . VAL A 1 85 ? -5.048 3.556 10.613 1.00 94.94 85 VAL A CA 1
ATOM 670 C C . VAL A 1 85 ? -4.390 4.523 11.608 1.00 94.94 85 VAL A C 1
ATOM 672 O O . VAL A 1 85 ? -3.187 4.396 11.875 1.00 94.94 85 VAL A O 1
ATOM 675 N N . PRO A 1 86 ? -5.138 5.478 12.197 1.00 93.06 86 PRO A N 1
ATOM 676 C CA . PRO A 1 86 ? -4.611 6.372 13.222 1.00 93.06 86 PRO A CA 1
ATOM 677 C C . PRO A 1 86 ? -4.027 5.607 14.410 1.00 93.06 86 PRO A C 1
ATOM 679 O O . PRO A 1 86 ? -4.642 4.680 14.936 1.00 93.06 86 PRO A O 1
ATOM 682 N N . VAL A 1 87 ? -2.857 6.035 14.881 1.00 81.00 87 VAL A N 1
ATOM 683 C CA . VAL A 1 87 ? -2.268 5.497 16.110 1.00 81.00 87 VAL A CA 1
ATOM 684 C C . VAL A 1 87 ? -2.773 6.338 17.277 1.00 81.00 87 VAL A C 1
ATOM 686 O O . VAL A 1 87 ? -2.255 7.420 17.549 1.00 81.00 87 VAL A O 1
ATOM 689 N N . SER A 1 88 ? -3.813 5.876 17.967 1.00 72.69 88 SER A N 1
ATOM 690 C CA . SER A 1 88 ? -4.270 6.526 19.196 1.00 72.69 88 SER A CA 1
ATOM 691 C C . SER A 1 88 ? -3.273 6.258 20.327 1.00 72.69 88 SER A C 1
ATOM 693 O O . SER A 1 88 ? -3.143 5.125 20.788 1.00 72.69 88 SER A O 1
ATOM 695 N N . ARG A 1 89 ? -2.580 7.301 20.803 1.00 57.50 89 ARG A N 1
ATOM 696 C CA . ARG A 1 89 ? -1.950 7.279 22.130 1.00 57.50 89 ARG A CA 1
ATOM 697 C C . ARG A 1 89 ? -3.044 7.491 23.168 1.00 57.50 89 ARG A C 1
ATOM 699 O O . ARG A 1 89 ? -3.474 8.622 23.372 1.00 57.50 89 ARG A O 1
ATOM 706 N N . THR A 1 90 ? -3.481 6.429 23.830 1.00 49.59 90 THR A N 1
ATOM 707 C CA . THR A 1 90 ? -4.124 6.588 25.137 1.00 49.59 90 THR A CA 1
ATOM 708 C C . THR A 1 90 ? -3.001 6.902 26.126 1.00 49.59 90 THR A C 1
ATOM 710 O O . THR A 1 90 ? -2.128 6.060 26.338 1.00 49.59 90 THR A O 1
ATOM 713 N N . ALA A 1 91 ? -2.957 8.147 26.602 1.00 43.31 91 ALA A N 1
ATOM 714 C CA . ALA A 1 91 ? -2.097 8.573 27.705 1.00 43.31 91 ALA A CA 1
ATOM 715 C C . ALA A 1 91 ? -2.715 8.173 29.049 1.00 43.31 91 ALA A C 1
ATOM 717 O O . ALA A 1 91 ? -3.966 8.134 29.118 1.00 43.31 91 ALA A O 1
#

Radius of gyration: 15.95 Å; chains: 1; bounding box: 26×48×41 Å

InterPro domains:
  IPR016541 Uncharacterised conserved protein UCP008505 [PF14367] (19-82)